Protein AF-A0A0N1GUF6-F1 (afdb_monomer)

Nearest PDB structures (foldseek):
  6l33-assembly1_A  TM=8.834E-01  e=3.600E-03  Pseudomonas aeruginosa
  2esn-assembly1_B  TM=8.443E-01  e=6.707E-03  Pseudomonas aeruginosa
  2esn-assembly1_A  TM=8.404E-01  e=1.892E-02  Pseudomonas aeruginosa
  2hxr-assembly1_B  TM=8.006E-01  e=1.647E-02  Escherichia coli K-12
  5z49-assembly1_A  TM=8.092E-01  e=3.449E-01  Synechococcus elongatus PCC 7942 = FACHB-805

pLDDT: mean 91.24, std 12.68, range [39.75, 98.19]

Secondary structure (DSSP, 8-state):
--TT-GGGSS---HHHHHHSEEEEE-TT--S--HHHHHHHHTT---EEEEEESSHHHHHHHGGGS--EE---HHHH--TT--

Foldseek 3Di:
DAPPQPCVVDDHDLANQQAFEAEEEDLVWDQDDVVQVVSVVVVGGHHHPTYHPDLVRVVVCVNVDSHDYDDPPVSVDDPPDD

Sequence (82 aa):
MRPGHPLTEGPLSLERYAAAEHLTVSRRGRLRDPVDDALATLGHERRVVAAGPTAAFALQLAPATDLVLTLPDAAVTFPGGR

Solvent-accessible surface area (backbone atoms only — not comparable to full-atom values): 5046 Å² total; per-residue (Å²): 96,24,90,92,36,75,70,71,68,60,86,81,45,72,68,61,60,23,73,38,45,27,39,40,73,21,78,82,57,44,65,72,56,73,66,54,57,58,32,46,80,71,78,40,71,61,45,52,79,41,44,28,68,37,65,69,60,44,60,69,47,21,72,82,40,86,37,40,62,86,74,62,69,81,76,70,65,62,97,77,82,126

Radius of gyration: 12.89 Å; Cα contacts (8 Å, |Δi|>4): 114; chains: 1; bounding box: 29×30×34 Å

Structure (mmCIF, N/CA/C/O backbone):
data_AF-A0A0N1GUF6-F1
#
_entry.id   AF-A0A0N1GUF6-F1
#
loop_
_atom_site.group_PDB
_atom_site.id
_atom_site.type_symbol
_atom_site.label_atom_id
_atom_site.label_alt_id
_atom_site.label_comp_id
_atom_site.label_asym_id
_atom_site.label_entity_id
_atom_site.label_seq_id
_atom_site.pdbx_PDB_ins_code
_atom_site.Cartn_x
_atom_site.Cartn_y
_atom_site.Cartn_z
_atom_site.occupancy
_atom_site.B_iso_or_equiv
_atom_site.auth_seq_id
_atom_site.auth_comp_id
_atom_site.auth_asym_id
_atom_site.auth_atom_id
_atom_site.pdbx_PDB_model_num
ATOM 1 N N . MET A 1 1 ? -5.716 3.710 -5.558 1.00 92.75 1 MET A N 1
ATOM 2 C CA . MET A 1 1 ? -7.036 3.040 -5.541 1.00 92.75 1 MET A CA 1
ATOM 3 C C . MET A 1 1 ? -7.774 3.450 -6.806 1.00 92.75 1 MET A C 1
ATOM 5 O O . MET A 1 1 ? -7.523 4.561 -7.271 1.00 92.75 1 MET A O 1
ATOM 9 N N . ARG A 1 2 ? -8.647 2.607 -7.370 1.00 93.88 2 ARG A N 1
ATOM 10 C CA . ARG A 1 2 ? -9.511 3.030 -8.486 1.00 93.88 2 ARG A CA 1
ATOM 11 C C . ARG A 1 2 ? -10.556 4.070 -8.049 1.00 93.88 2 ARG A C 1
ATOM 13 O O . ARG A 1 2 ? -10.902 4.113 -6.866 1.00 93.88 2 ARG A O 1
ATOM 20 N N . PRO A 1 3 ? -11.105 4.871 -8.977 1.00 90.50 3 PRO A N 1
ATOM 21 C CA . PRO A 1 3 ? -12.307 5.656 -8.707 1.00 90.50 3 PRO A CA 1
ATOM 22 C C . PRO A 1 3 ? -13.469 4.764 -8.237 1.00 90.50 3 PRO A C 1
ATOM 24 O O . PRO A 1 3 ? -13.689 3.684 -8.791 1.00 90.50 3 PRO A O 1
ATOM 27 N N . GLY A 1 4 ? -14.200 5.208 -7.209 1.00 92.00 4 GLY A N 1
ATOM 28 C CA . GLY A 1 4 ? -15.324 4.457 -6.630 1.00 92.00 4 GLY A CA 1
ATOM 29 C C . GLY A 1 4 ? -14.917 3.216 -5.828 1.00 92.00 4 GLY A C 1
ATOM 30 O O . GLY A 1 4 ? -15.708 2.290 -5.686 1.00 92.00 4 GLY A O 1
ATOM 31 N N . HIS A 1 5 ? -13.673 3.150 -5.350 1.00 94.62 5 HIS A N 1
ATOM 32 C CA . HIS A 1 5 ? -13.214 2.050 -4.505 1.00 94.62 5 HIS A CA 1
ATOM 33 C C . HIS A 1 5 ? -13.921 2.069 -3.132 1.00 94.62 5 HIS A C 1
ATOM 35 O O . HIS A 1 5 ? -14.034 3.154 -2.558 1.00 94.62 5 HIS A O 1
ATOM 41 N N . PRO A 1 6 ? -14.292 0.923 -2.526 1.00 92.25 6 PRO A N 1
ATOM 42 C CA . PRO A 1 6 ? -15.016 0.892 -1.244 1.00 92.25 6 PRO A CA 1
ATOM 43 C C . PRO A 1 6 ? -14.333 1.657 -0.098 1.00 92.25 6 PRO A C 1
ATOM 45 O O . PRO A 1 6 ? -14.990 2.250 0.750 1.00 92.25 6 PRO A O 1
ATOM 48 N N . LEU A 1 7 ? -12.996 1.714 -0.080 1.00 93.88 7 LEU A N 1
ATOM 49 C CA . LEU A 1 7 ? -12.256 2.520 0.910 1.00 93.88 7 LEU A CA 1
ATOM 50 C C . LEU A 1 7 ? -12.448 4.034 0.775 1.00 93.88 7 LEU A C 1
ATOM 52 O O . LEU A 1 7 ? -12.164 4.757 1.725 1.00 93.88 7 LEU A O 1
ATOM 56 N N . THR A 1 8 ? -12.898 4.512 -0.385 1.00 92.50 8 THR A N 1
ATOM 57 C CA . THR A 1 8 ? -13.204 5.933 -0.610 1.00 92.50 8 THR A CA 1
ATOM 58 C C . THR A 1 8 ? -14.580 6.318 -0.068 1.00 92.50 8 THR A C 1
ATOM 60 O O . THR A 1 8 ? -14.868 7.501 0.099 1.00 92.50 8 THR A O 1
ATOM 63 N N . GLU A 1 9 ? -15.412 5.331 0.276 1.00 89.81 9 GLU A N 1
ATOM 64 C CA . GLU A 1 9 ? -16.678 5.542 0.964 1.00 89.81 9 GLU A CA 1
ATOM 65 C C . GLU A 1 9 ? -16.386 5.761 2.457 1.00 89.81 9 GLU A C 1
ATOM 67 O O . GLU A 1 9 ? -16.191 4.819 3.228 1.00 89.81 9 GLU A O 1
ATOM 72 N N . GLY A 1 10 ? -16.268 7.028 2.856 1.00 91.00 10 GLY A N 1
ATOM 73 C CA . GLY A 1 10 ? -16.038 7.449 4.241 1.00 91.00 10 GLY A CA 1
ATOM 74 C C . GLY A 1 10 ? -14.562 7.547 4.665 1.00 91.00 10 GLY A C 1
ATOM 75 O O . GLY A 1 10 ? -13.658 7.296 3.867 1.00 91.00 10 GLY A O 1
ATOM 76 N N . PRO A 1 11 ? -14.294 7.928 5.930 1.00 94.06 11 PRO A N 1
ATOM 77 C CA . PRO A 1 11 ? -12.940 8.174 6.421 1.00 94.06 11 PRO A CA 1
ATOM 78 C C . PRO A 1 11 ? -12.049 6.932 6.352 1.00 94.06 11 PRO A C 1
ATOM 80 O O . PRO A 1 11 ? -12.446 5.834 6.756 1.00 94.06 11 PRO A O 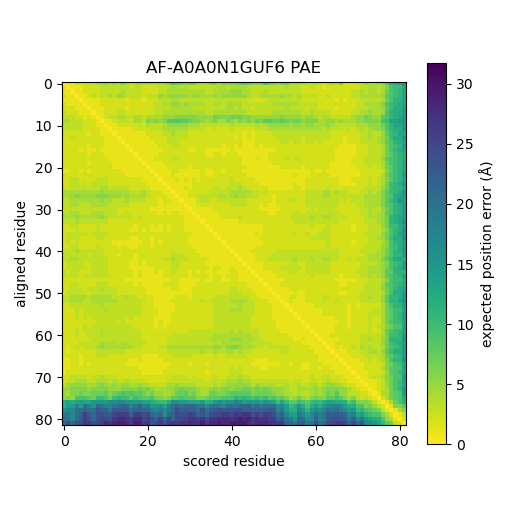1
ATOM 83 N N . LEU A 1 12 ? -10.819 7.105 5.873 1.00 94.44 12 LEU A N 1
ATOM 84 C CA . LEU A 1 12 ? -9.817 6.047 5.892 1.00 94.44 12 LEU A CA 1
ATOM 85 C C . LEU A 1 12 ? -9.284 5.866 7.321 1.00 94.44 12 LEU A C 1
ATOM 87 O O . LEU A 1 12 ? -8.782 6.814 7.921 1.00 94.44 12 LEU A O 1
ATOM 91 N N . SER A 1 13 ? -9.370 4.645 7.848 1.00 95.62 13 SER A N 1
ATOM 92 C CA . SER A 1 13 ? -8.734 4.236 9.107 1.00 95.62 13 SER A CA 1
ATOM 93 C C . SER A 1 13 ? -7.648 3.192 8.840 1.00 95.62 13 SER A C 1
ATOM 95 O O . SER A 1 13 ? -7.654 2.548 7.788 1.00 95.62 13 SER A O 1
ATOM 97 N N . LEU A 1 14 ? -6.729 2.996 9.794 1.00 96.06 14 LEU A N 1
ATOM 98 C CA . LEU A 1 14 ? -5.697 1.955 9.695 1.0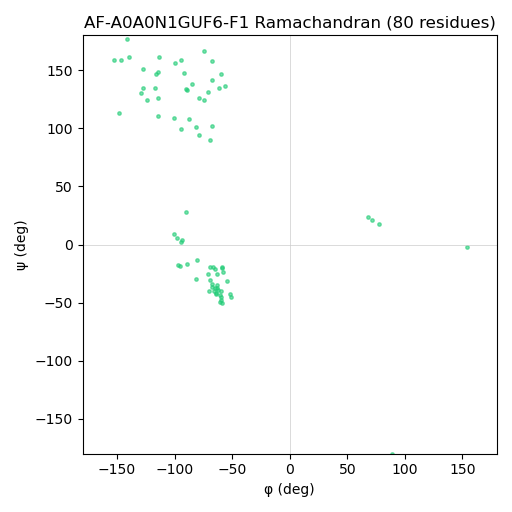0 96.06 14 LEU A CA 1
ATOM 99 C C . LEU A 1 14 ? -6.304 0.555 9.586 1.00 96.06 14 LEU A C 1
ATOM 101 O O . LEU A 1 14 ? -5.844 -0.239 8.777 1.00 96.06 14 LEU A O 1
ATOM 105 N N . GLU A 1 15 ? -7.374 0.283 10.333 1.00 96.00 15 GLU A N 1
ATOM 106 C CA . GLU A 1 15 ? -8.109 -0.981 10.267 1.00 96.00 15 GLU A CA 1
ATOM 107 C C . GLU A 1 15 ? -8.696 -1.227 8.871 1.00 96.00 15 GLU A C 1
ATOM 109 O O . GLU A 1 15 ? -8.465 -2.281 8.283 1.00 96.00 15 GLU A O 1
ATOM 114 N N . ARG A 1 16 ? -9.388 -0.233 8.293 1.00 96.69 16 ARG A N 1
ATOM 115 C CA . ARG A 1 16 ? -9.954 -0.349 6.938 1.00 96.69 16 ARG A CA 1
ATOM 116 C C . ARG A 1 16 ? -8.860 -0.507 5.888 1.00 96.69 16 ARG A C 1
ATOM 118 O O . ARG A 1 16 ? -8.991 -1.329 4.988 1.00 96.69 16 ARG A O 1
ATOM 125 N N . TYR A 1 17 ? -7.781 0.265 6.010 1.00 97.19 17 TYR A N 1
ATOM 126 C CA . TYR A 1 17 ? -6.617 0.139 5.139 1.00 97.19 17 TYR A CA 1
ATOM 127 C C . TYR A 1 17 ? -6.027 -1.275 5.222 1.00 97.19 17 TYR A C 1
ATOM 129 O O . TYR A 1 17 ? -5.840 -1.910 4.190 1.00 97.19 17 TYR A O 1
ATOM 137 N N . ALA A 1 18 ? -5.781 -1.791 6.426 1.00 97.38 18 ALA A N 1
ATOM 138 C CA . ALA A 1 18 ? -5.183 -3.104 6.646 1.00 97.38 18 ALA A CA 1
ATOM 139 C C 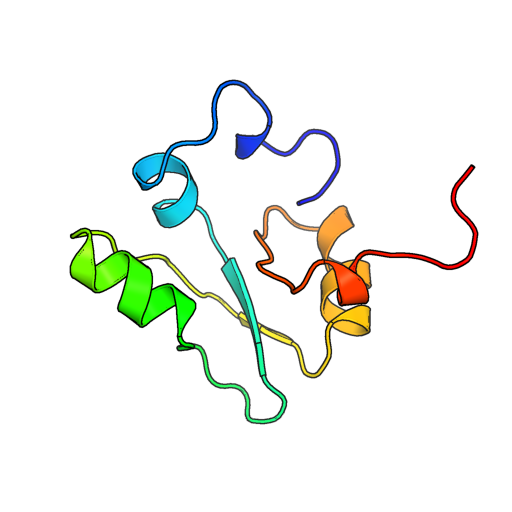. ALA A 1 18 ? -6.077 -4.255 6.147 1.00 97.38 18 ALA A C 1
ATOM 141 O O . ALA A 1 18 ? -5.573 -5.209 5.560 1.00 97.38 18 ALA A O 1
ATOM 142 N N . ALA A 1 19 ? -7.397 -4.131 6.301 1.00 96.12 19 ALA A N 1
ATOM 143 C CA . ALA A 1 19 ? -8.366 -5.134 5.861 1.00 96.12 19 ALA A CA 1
ATOM 144 C C . ALA A 1 19 ? -8.498 -5.266 4.330 1.00 96.12 19 ALA A C 1
ATOM 146 O O . ALA A 1 19 ? -9.007 -6.277 3.847 1.00 96.12 19 ALA A O 1
ATOM 147 N N . ALA A 1 20 ? -8.071 -4.262 3.558 1.00 97.31 20 ALA A N 1
ATOM 148 C CA . ALA A 1 20 ? -8.104 -4.324 2.099 1.00 97.31 20 ALA A CA 1
ATOM 149 C C . ALA A 1 20 ? -7.009 -5.237 1.521 1.00 97.31 20 ALA A C 1
ATOM 151 O O . ALA A 1 20 ? -6.053 -5.607 2.202 1.00 97.31 20 ALA A O 1
ATOM 152 N N . GLU A 1 21 ? -7.130 -5.578 0.237 1.00 97.69 21 GLU A N 1
ATOM 153 C CA . GLU A 1 21 ? -6.087 -6.293 -0.500 1.00 97.69 21 GLU A CA 1
ATOM 154 C C . GLU A 1 21 ? -5.104 -5.301 -1.134 1.00 97.69 21 GLU A C 1
ATOM 156 O O . GLU A 1 21 ? -5.492 -4.306 -1.748 1.00 97.69 21 GLU A O 1
ATOM 161 N N . HIS A 1 22 ? -3.808 -5.566 -0.978 1.00 98.06 22 HIS A N 1
ATOM 162 C CA . HIS A 1 22 ? -2.738 -4.652 -1.377 1.00 98.06 22 HIS A CA 1
ATOM 163 C C . HIS A 1 22 ? -1.877 -5.240 -2.483 1.00 98.06 22 HIS A C 1
ATOM 165 O O . HIS A 1 22 ? -1.591 -6.441 -2.509 1.00 98.06 22 HIS A O 1
ATOM 171 N N . LEU A 1 23 ? -1.385 -4.356 -3.345 1.00 97.19 23 LEU A N 1
ATOM 172 C CA . LEU A 1 23 ? -0.268 -4.635 -4.234 1.00 97.19 23 LEU A CA 1
ATOM 173 C C . LEU A 1 23 ? 0.914 -3.753 -3.842 1.00 97.19 23 LEU A C 1
ATOM 175 O O . LEU A 1 23 ? 0.810 -2.527 -3.783 1.00 97.19 23 LEU A O 1
ATOM 179 N N . THR A 1 24 ? 2.057 -4.386 -3.596 1.00 97.00 24 THR A N 1
ATOM 180 C CA . THR A 1 24 ? 3.317 -3.680 -3.331 1.00 97.00 24 THR A CA 1
ATOM 181 C C . THR A 1 24 ? 4.142 -3.526 -4.609 1.00 97.00 24 THR A C 1
ATOM 183 O O . THR A 1 24 ? 3.970 -4.266 -5.581 1.00 97.00 24 THR A O 1
ATOM 186 N N . VAL A 1 25 ? 5.060 -2.561 -4.628 1.00 95.69 25 VAL A N 1
ATOM 187 C CA . VAL A 1 25 ? 6.017 -2.378 -5.724 1.00 95.69 25 VAL A CA 1
ATOM 188 C C . VAL A 1 25 ? 7.357 -2.973 -5.315 1.00 95.69 25 VAL A C 1
ATOM 190 O O . VAL A 1 25 ? 8.091 -2.421 -4.498 1.00 95.69 25 VAL A O 1
ATOM 193 N N . SER A 1 26 ? 7.708 -4.099 -5.930 1.00 96.06 26 SER A N 1
ATOM 194 C CA . SER A 1 26 ? 8.947 -4.810 -5.652 1.00 96.06 26 SER A CA 1
ATOM 195 C C . SER A 1 26 ? 9.470 -5.515 -6.894 1.00 96.06 26 SER A C 1
ATOM 197 O O . SER A 1 26 ? 8.937 -6.531 -7.333 1.00 96.06 26 SER A O 1
ATOM 199 N N . ARG A 1 27 ? 10.615 -5.050 -7.406 1.00 93.75 27 ARG A N 1
ATOM 200 C CA . ARG A 1 27 ? 11.331 -5.706 -8.519 1.00 93.75 27 ARG A CA 1
ATOM 201 C C . ARG A 1 27 ? 11.714 -7.162 -8.230 1.00 93.75 27 ARG A C 1
ATOM 203 O O . ARG A 1 27 ? 11.954 -7.919 -9.159 1.00 93.75 27 ARG A O 1
ATOM 210 N N . ARG A 1 28 ? 11.824 -7.540 -6.951 1.00 96.12 28 ARG A N 1
ATOM 211 C CA . ARG A 1 28 ? 12.184 -8.897 -6.505 1.00 96.12 28 ARG A CA 1
ATOM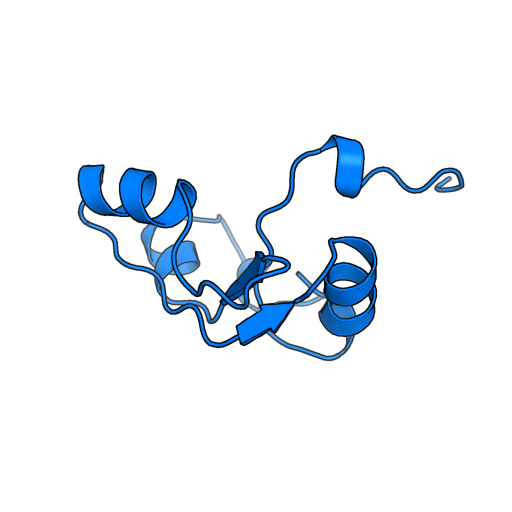 212 C C . ARG A 1 28 ? 10.967 -9.721 -6.064 1.00 96.12 28 ARG A C 1
ATOM 214 O O . ARG A 1 28 ? 11.161 -10.770 -5.466 1.00 96.12 28 ARG A O 1
ATOM 221 N N . GLY A 1 29 ? 9.744 -9.232 -6.286 1.00 96.25 29 GLY A N 1
ATOM 222 C CA . GLY A 1 29 ? 8.522 -9.942 -5.901 1.00 96.25 29 GLY A CA 1
ATOM 223 C C . GLY A 1 29 ? 8.311 -10.060 -4.388 1.00 96.25 29 GLY A C 1
ATOM 224 O O . GLY A 1 29 ? 7.644 -10.981 -3.932 1.00 96.25 29 GLY A O 1
ATOM 225 N N . ARG A 1 30 ? 8.906 -9.167 -3.583 1.00 96.88 30 ARG A N 1
ATOM 226 C CA . ARG A 1 30 ? 8.688 -9.174 -2.127 1.00 96.88 30 ARG A CA 1
ATOM 227 C C . ARG A 1 30 ? 7.270 -8.711 -1.832 1.00 96.88 30 ARG A C 1
ATOM 229 O O . ARG A 1 30 ? 6.896 -7.655 -2.320 1.00 96.88 30 ARG A O 1
ATOM 236 N N . LEU A 1 31 ? 6.556 -9.465 -1.000 1.00 96.88 31 LEU A N 1
ATOM 237 C CA . LEU A 1 31 ? 5.215 -9.129 -0.503 1.00 96.88 31 LEU A CA 1
ATOM 238 C C . LEU A 1 31 ? 5.241 -8.404 0.851 1.00 96.88 31 LEU A C 1
ATOM 240 O O . LEU A 1 31 ? 4.192 -8.140 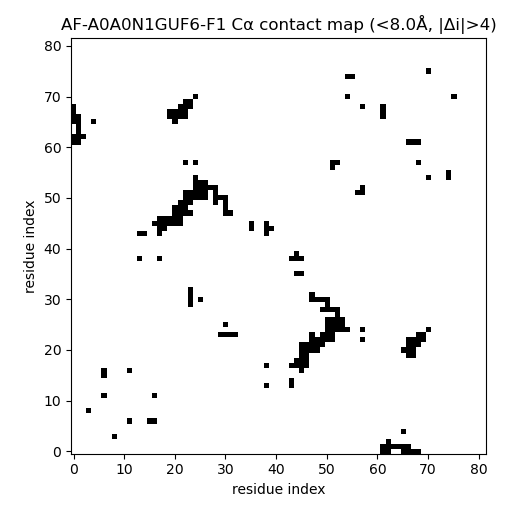1.418 1.00 96.88 31 LEU A O 1
ATOM 244 N N . ARG A 1 32 ? 6.435 -8.103 1.369 1.00 95.94 32 ARG A N 1
ATOM 245 C CA . ARG A 1 32 ? 6.638 -7.327 2.591 1.00 95.94 32 ARG A CA 1
ATOM 246 C C . ARG A 1 32 ? 7.597 -6.177 2.318 1.00 95.94 32 ARG A C 1
ATOM 248 O O . ARG A 1 32 ? 8.643 -6.380 1.687 1.00 95.94 32 ARG A O 1
ATOM 255 N N . ASP A 1 33 ? 7.246 -4.999 2.801 1.00 94.81 33 ASP A N 1
ATOM 256 C CA . ASP A 1 33 ? 7.986 -3.750 2.685 1.00 94.81 33 ASP A CA 1
ATOM 257 C C . ASP A 1 33 ? 7.885 -2.929 3.998 1.00 94.81 33 ASP A C 1
ATOM 259 O O . ASP A 1 33 ? 7.216 -3.359 4.941 1.00 94.81 33 ASP A O 1
ATOM 263 N N . PRO A 1 34 ? 8.564 -1.769 4.117 1.00 95.75 34 PRO A N 1
ATOM 264 C CA . PRO A 1 34 ? 8.565 -0.981 5.353 1.00 95.75 34 PRO A CA 1
ATOM 265 C C . PRO A 1 34 ? 7.186 -0.518 5.847 1.00 95.75 34 PRO A C 1
ATOM 267 O O . PRO A 1 34 ? 7.046 -0.187 7.023 1.00 95.75 34 P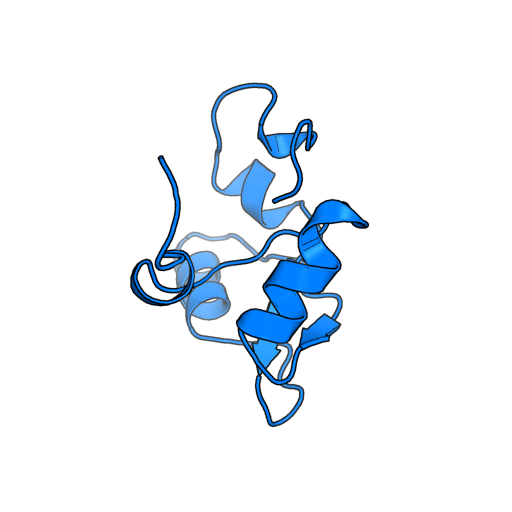RO A O 1
ATOM 270 N N . VAL A 1 35 ? 6.165 -0.481 4.984 1.00 96.25 35 VAL A N 1
ATOM 271 C CA . VAL A 1 35 ? 4.792 -0.156 5.395 1.00 96.25 35 VAL A CA 1
ATOM 272 C C . VAL A 1 35 ? 4.228 -1.267 6.277 1.00 96.25 35 VAL A C 1
ATOM 274 O O . VAL A 1 35 ? 3.542 -0.972 7.248 1.00 96.25 35 VAL A O 1
ATOM 277 N N . ASP A 1 36 ? 4.555 -2.530 5.997 1.00 97.50 36 ASP A N 1
ATOM 278 C CA . ASP A 1 36 ? 4.128 -3.666 6.822 1.00 97.50 36 ASP A CA 1
ATOM 279 C C . ASP A 1 36 ? 4.724 -3.593 8.229 1.00 97.50 36 ASP A C 1
ATOM 281 O O . ASP A 1 36 ? 4.031 -3.827 9.216 1.00 97.50 36 ASP A O 1
ATOM 285 N N . ASP A 1 37 ? 6.000 -3.218 8.330 1.00 96.69 37 ASP A N 1
ATOM 286 C CA . ASP A 1 37 ? 6.663 -3.049 9.623 1.00 96.69 37 ASP A CA 1
ATOM 287 C C . ASP A 1 37 ? 6.047 -1.878 10.406 1.00 96.69 37 ASP A C 1
ATOM 289 O O . ASP A 1 37 ? 5.811 -1.998 11.607 1.00 96.69 37 ASP A O 1
ATOM 293 N N . ALA A 1 38 ? 5.710 -0.775 9.729 1.00 96.75 38 ALA A N 1
ATOM 294 C CA . ALA A 1 38 ? 5.033 0.367 10.343 1.00 96.75 38 ALA A CA 1
ATOM 295 C C . ALA A 1 38 ? 3.593 0.056 10.789 1.00 96.75 38 ALA A C 1
ATOM 297 O O . ALA A 1 38 ? 3.139 0.583 11.798 1.00 96.75 38 ALA A O 1
ATOM 298 N N . LEU A 1 39 ? 2.860 -0.797 10.071 1.00 97.56 39 LEU A N 1
ATOM 299 C CA . LEU A 1 39 ? 1.541 -1.259 10.518 1.00 97.56 39 LEU A CA 1
ATOM 300 C C . LEU A 1 39 ? 1.662 -2.190 11.723 1.00 97.56 39 LEU A C 1
ATOM 302 O O . LEU A 1 39 ? 0.882 -2.068 12.667 1.00 97.56 39 LEU A O 1
ATOM 306 N N . ALA A 1 40 ? 2.666 -3.070 11.724 1.00 97.62 40 ALA A N 1
ATOM 307 C CA . ALA A 1 40 ? 2.884 -4.023 12.803 1.00 97.62 40 ALA A CA 1
ATOM 308 C C . ALA A 1 40 ? 3.196 -3.327 14.138 1.00 97.62 40 ALA A C 1
ATOM 310 O O . ALA A 1 40 ? 2.693 -3.754 15.176 1.00 97.62 40 ALA A O 1
ATOM 311 N N . THR A 1 41 ? 3.957 -2.223 14.132 1.00 98.06 41 THR A N 1
ATOM 312 C CA . THR A 1 41 ? 4.190 -1.422 15.354 1.00 98.06 41 THR A CA 1
ATOM 313 C C . THR A 1 41 ? 2.915 -0.777 15.898 1.00 98.06 41 THR A C 1
ATOM 315 O O . THR A 1 41 ? 2.852 -0.454 17.083 1.00 98.06 41 THR A O 1
ATOM 318 N N . LEU A 1 42 ? 1.893 -0.625 15.054 1.00 97.50 42 LEU A N 1
ATOM 319 C CA . LEU A 1 42 ? 0.572 -0.104 15.398 1.00 97.50 42 LEU A CA 1
ATOM 320 C C . LEU A 1 42 ? -0.458 -1.220 15.655 1.00 97.50 42 LEU A C 1
ATOM 322 O O . LEU A 1 42 ? -1.632 -0.923 15.854 1.00 97.50 42 LEU A O 1
ATOM 326 N N . GLY A 1 43 ? -0.042 -2.493 15.662 1.00 97.88 43 GLY A N 1
ATOM 327 C CA . GLY A 1 43 ? -0.921 -3.639 15.916 1.00 97.88 43 GLY A CA 1
ATOM 328 C C . GLY A 1 43 ? -1.797 -4.053 14.729 1.00 97.88 43 GLY A C 1
ATOM 329 O O . GLY A 1 43 ? -2.778 -4.768 14.921 1.00 97.88 43 GLY A O 1
ATOM 330 N N . HIS A 1 44 ? -1.458 -3.622 13.513 1.00 98.19 44 HIS A N 1
ATOM 331 C CA . HIS A 1 44 ? -2.183 -3.962 12.292 1.00 98.19 44 HIS A CA 1
ATOM 332 C C . HIS A 1 44 ? -1.333 -4.817 11.346 1.00 98.19 44 HIS A C 1
ATOM 334 O O . HIS A 1 44 ? -0.119 -4.655 11.247 1.00 98.19 44 HIS A O 1
ATOM 340 N N . GLU A 1 45 ? -1.991 -5.691 10.590 1.00 97.62 45 GLU A N 1
ATOM 341 C CA . GLU A 1 45 ? -1.386 -6.472 9.512 1.00 97.62 45 GLU A CA 1
ATOM 342 C C . GLU A 1 45 ? -2.246 -6.316 8.260 1.00 97.62 45 GLU A C 1
ATOM 344 O O . GLU A 1 45 ? -3.468 -6.457 8.327 1.00 97.62 45 GLU A O 1
ATOM 349 N N . ARG A 1 46 ? -1.619 -5.999 7.123 1.00 97.50 46 ARG A N 1
ATOM 350 C CA . ARG A 1 46 ? -2.319 -5.877 5.840 1.00 97.50 46 ARG A CA 1
ATOM 351 C C . ARG A 1 46 ? -2.148 -7.123 4.984 1.00 97.50 46 ARG A C 1
ATOM 353 O O . ARG A 1 46 ? -1.138 -7.817 5.070 1.00 97.50 46 ARG A O 1
ATOM 360 N N . ARG A 1 47 ? -3.089 -7.354 4.068 1.00 97.31 47 ARG A N 1
ATOM 361 C CA . ARG A 1 47 ? -3.015 -8.472 3.122 1.00 97.31 47 ARG A CA 1
ATOM 362 C C . ARG A 1 47 ? -2.396 -8.053 1.788 1.00 97.31 47 ARG A C 1
ATOM 364 O O . ARG A 1 47 ? -3.087 -7.526 0.919 1.00 97.31 47 ARG A O 1
ATOM 371 N N . VAL A 1 48 ? -1.106 -8.329 1.588 1.00 97.94 48 VAL A N 1
ATOM 372 C CA . VAL A 1 48 ? -0.424 -8.101 0.299 1.00 97.94 48 VAL A CA 1
ATOM 373 C C . VAL A 1 48 ? -0.583 -9.325 -0.605 1.00 97.94 48 VAL A C 1
ATOM 375 O O . VAL A 1 48 ? 0.016 -10.370 -0.364 1.00 97.94 48 VAL A O 1
ATOM 378 N N . VAL A 1 49 ? -1.398 -9.202 -1.655 1.00 97.44 49 VAL A N 1
ATOM 379 C CA . VAL A 1 49 ? -1.758 -10.325 -2.543 1.00 97.44 49 VAL A CA 1
ATOM 380 C C . VAL A 1 49 ? -0.882 -10.418 -3.791 1.00 97.44 49 VAL A C 1
ATOM 382 O O . VAL A 1 49 ? -0.833 -11.466 -4.432 1.00 97.44 49 VAL A O 1
ATOM 385 N N . ALA A 1 50 ? -0.183 -9.338 -4.145 1.00 96.06 50 ALA A N 1
ATOM 386 C CA . ALA A 1 50 ? 0.668 -9.286 -5.328 1.00 96.06 50 ALA A CA 1
ATOM 387 C C . ALA A 1 50 ? 1.817 -8.278 -5.180 1.00 96.06 50 ALA A C 1
ATOM 389 O O . ALA A 1 50 ? 1.744 -7.323 -4.406 1.00 96.06 50 ALA A O 1
ATOM 390 N N . ALA A 1 51 ? 2.862 -8.469 -5.988 1.00 96.94 51 ALA A N 1
ATOM 391 C CA . ALA A 1 51 ? 3.953 -7.515 -6.154 1.00 96.94 51 ALA A CA 1
ATOM 392 C C . ALA A 1 51 ? 4.114 -7.136 -7.633 1.00 96.94 51 ALA A C 1
ATOM 394 O O . ALA A 1 51 ? 4.309 -7.999 -8.487 1.00 96.94 51 ALA A O 1
ATOM 395 N N . GLY A 1 52 ? 4.058 -5.838 -7.929 1.00 95.31 52 GLY A N 1
ATOM 396 C CA . GLY A 1 52 ? 4.342 -5.281 -9.250 1.00 95.31 52 GLY A CA 1
ATOM 397 C C . GLY A 1 52 ? 5.817 -4.880 -9.399 1.00 95.31 52 GLY A C 1
ATOM 398 O O . GLY A 1 52 ? 6.427 -4.421 -8.431 1.00 95.31 52 GLY A O 1
ATOM 399 N N . PRO A 1 53 ? 6.418 -4.986 -10.599 1.00 94.94 53 PRO A N 1
ATOM 400 C CA . PRO A 1 53 ? 7.828 -4.651 -10.802 1.00 94.94 53 PRO A CA 1
ATOM 401 C C . PRO A 1 53 ? 8.120 -3.144 -10.722 1.00 94.94 53 PRO A C 1
ATOM 403 O O . PRO A 1 53 ? 9.250 -2.760 -10.413 1.00 94.94 53 PRO A O 1
ATOM 406 N N . THR A 1 54 ? 7.133 -2.285 -11.005 1.00 94.50 54 THR A N 1
ATOM 407 C CA . THR A 1 54 ? 7.273 -0.819 -11.025 1.00 94.50 54 THR A CA 1
ATOM 408 C C . THR A 1 54 ? 5.989 -0.122 -10.568 1.00 94.50 54 THR A C 1
ATOM 410 O O . THR A 1 54 ? 4.899 -0.692 -10.647 1.00 94.50 54 THR A O 1
ATOM 413 N N . ALA A 1 55 ? 6.108 1.138 -10.136 1.00 93.62 55 ALA A N 1
ATOM 414 C CA . ALA A 1 55 ? 4.952 1.976 -9.810 1.00 93.62 55 ALA A CA 1
ATOM 415 C C . ALA A 1 55 ? 4.053 2.221 -11.033 1.00 93.62 55 ALA A C 1
ATOM 417 O O . ALA A 1 55 ? 2.838 2.147 -10.914 1.00 93.62 55 ALA A O 1
ATOM 418 N N . ALA A 1 56 ? 4.639 2.425 -12.218 1.00 93.31 56 ALA A N 1
ATOM 419 C CA . ALA A 1 56 ? 3.882 2.595 -13.458 1.00 93.31 56 ALA A CA 1
ATOM 420 C C . ALA A 1 56 ? 3.018 1.363 -13.783 1.00 93.31 56 ALA A C 1
ATOM 422 O O . ALA A 1 56 ? 1.846 1.509 -14.109 1.00 93.31 56 ALA A O 1
ATOM 423 N N . PHE A 1 57 ? 3.563 0.149 -13.634 1.00 93.75 57 PHE A N 1
ATOM 424 C CA . PHE A 1 57 ? 2.785 -1.084 -13.795 1.00 93.75 57 PHE A CA 1
ATOM 425 C C . PHE A 1 57 ? 1.620 -1.148 -12.798 1.00 93.75 57 PHE A C 1
ATOM 427 O O . PHE A 1 57 ? 0.486 -1.415 -13.185 1.00 93.75 57 PHE A O 1
ATOM 434 N N . ALA A 1 58 ? 1.897 -0.865 -11.523 1.00 93.88 58 ALA A N 1
ATOM 435 C CA . ALA A 1 58 ? 0.884 -0.874 -10.475 1.00 93.88 58 ALA A CA 1
ATOM 436 C C . ALA A 1 58 ? -0.241 0.138 -10.760 1.00 93.88 58 ALA A C 1
ATOM 438 O O . ALA A 1 58 ? -1.417 -0.206 -10.668 1.00 93.88 58 ALA A O 1
ATOM 439 N N . LEU A 1 59 ? 0.111 1.359 -11.173 1.00 92.56 59 LEU A N 1
ATOM 440 C CA . LEU A 1 59 ? -0.842 2.412 -11.526 1.00 92.56 59 LEU A CA 1
ATOM 441 C C . LEU A 1 59 ? -1.711 2.044 -12.732 1.00 92.56 59 LEU A C 1
ATOM 443 O O . LEU A 1 59 ? -2.889 2.380 -12.729 1.00 92.56 59 LEU A O 1
ATOM 447 N N . GLN A 1 60 ? -1.175 1.319 -13.717 1.00 93.19 60 GLN A N 1
ATOM 448 C CA . GLN A 1 60 ? -1.966 0.828 -14.851 1.00 93.19 60 GLN A CA 1
ATOM 449 C C . GLN A 1 60 ? -2.961 -0.269 -14.451 1.00 93.19 60 GLN A C 1
ATOM 451 O O . GLN A 1 60 ? -4.025 -0.378 -15.054 1.00 93.19 60 GLN A O 1
ATOM 456 N N . LEU A 1 61 ? -2.641 -1.072 -13.432 1.00 91.56 61 LEU A N 1
ATOM 457 C CA . LEU A 1 61 ? -3.534 -2.120 -12.932 1.00 91.56 61 LEU A CA 1
ATOM 458 C C . LEU A 1 61 ? -4.610 -1.577 -11.980 1.00 91.56 61 LEU A C 1
ATOM 460 O O . LEU A 1 61 ? -5.707 -2.133 -11.903 1.00 91.56 61 LEU A O 1
ATOM 464 N N . ALA A 1 62 ? -4.310 -0.493 -11.260 1.00 91.50 62 ALA A N 1
ATOM 465 C CA . ALA A 1 62 ? -5.183 0.049 -10.224 1.00 91.50 62 ALA A CA 1
ATOM 466 C C . ALA A 1 62 ? -6.638 0.270 -10.683 1.00 91.50 62 ALA A C 1
ATOM 468 O O . ALA A 1 62 ? -7.518 -0.161 -9.948 1.00 91.50 62 ALA A O 1
ATOM 469 N N . PRO A 1 63 ? -6.941 0.856 -11.864 1.00 92.50 63 PRO A N 1
ATOM 470 C CA . PRO A 1 63 ? -8.320 1.103 -12.295 1.00 92.50 63 PRO A CA 1
ATOM 471 C C . PRO A 1 63 ? -9.161 -0.164 -12.486 1.00 92.50 63 PRO A C 1
ATOM 473 O O . PRO A 1 63 ? -10.382 -0.100 -12.377 1.00 92.50 63 PRO A O 1
ATOM 476 N N . ALA A 1 64 ? -8.519 -1.299 -12.771 1.00 93.75 64 ALA A N 1
ATOM 477 C CA . ALA A 1 64 ? -9.177 -2.568 -13.073 1.00 93.75 64 ALA A CA 1
ATOM 478 C C . ALA A 1 64 ? -9.341 -3.481 -11.845 1.00 93.75 64 ALA A C 1
ATOM 480 O O . ALA A 1 64 ? -9.808 -4.609 -11.983 1.00 93.75 64 ALA A O 1
ATOM 4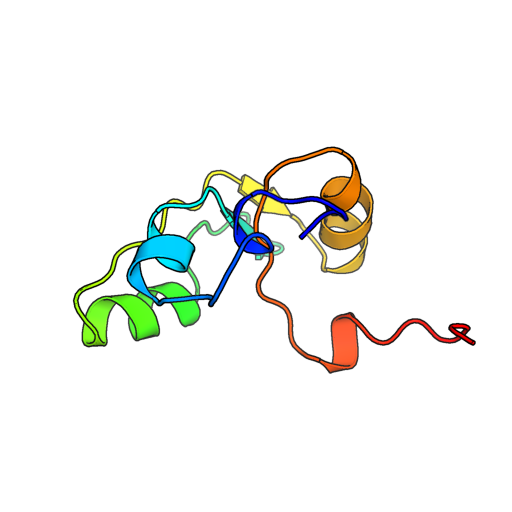81 N N . THR A 1 65 ? -8.924 -3.035 -10.656 1.00 94.44 65 THR A N 1
ATOM 482 C CA . THR A 1 65 ? -8.889 -3.868 -9.448 1.00 94.44 65 THR A CA 1
ATOM 483 C C . THR A 1 65 ? -9.335 -3.099 -8.207 1.00 94.44 65 THR A C 1
ATOM 485 O O . THR A 1 65 ? -9.290 -1.870 -8.165 1.00 94.44 65 THR A O 1
ATOM 488 N N . ASP A 1 66 ? -9.711 -3.835 -7.162 1.00 95.50 66 ASP A N 1
ATOM 489 C CA . ASP A 1 66 ? -9.922 -3.293 -5.813 1.00 95.50 66 ASP A CA 1
ATOM 490 C C . ASP A 1 66 ? -8.636 -3.324 -4.966 1.00 95.50 66 ASP A C 1
ATOM 492 O O . ASP A 1 66 ? -8.665 -3.433 -3.743 1.00 95.50 66 ASP A O 1
ATOM 496 N N . LEU A 1 67 ? -7.471 -3.246 -5.622 1.00 96.75 67 LEU A N 1
ATOM 497 C CA . LEU A 1 67 ? -6.189 -3.266 -4.930 1.00 96.75 67 LEU A CA 1
ATOM 498 C C . LEU A 1 67 ? -5.793 -1.874 -4.439 1.00 96.75 67 LEU A C 1
ATOM 500 O O . LEU A 1 67 ? -5.880 -0.855 -5.141 1.00 96.75 67 LEU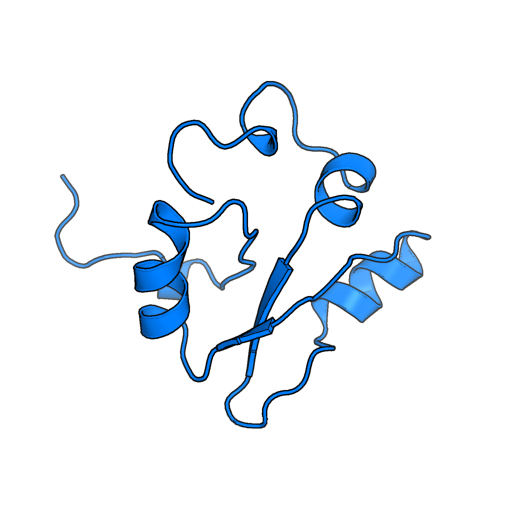 A O 1
ATOM 504 N N . VAL A 1 68 ? -5.270 -1.850 -3.220 1.00 96.94 68 VAL A N 1
ATOM 505 C CA . VAL A 1 68 ? -4.658 -0.675 -2.612 1.00 96.94 68 VAL A CA 1
ATOM 506 C C . VAL A 1 68 ? -3.169 -0.648 -2.942 1.00 96.94 68 VAL A C 1
ATOM 508 O O . VAL A 1 68 ? -2.463 -1.649 -2.843 1.00 96.94 68 VAL A O 1
ATOM 511 N N . LEU A 1 69 ? -2.696 0.531 -3.345 1.00 95.75 69 LEU A N 1
ATOM 512 C CA . LEU A 1 69 ? -1.293 0.812 -3.623 1.00 95.75 69 LEU A CA 1
ATOM 513 C C . LEU A 1 69 ? -0.806 1.872 -2.647 1.00 95.75 69 LEU A C 1
ATOM 515 O O . LEU A 1 69 ? -1.469 2.896 -2.472 1.00 95.75 69 LEU A O 1
ATOM 519 N N . THR A 1 70 ? 0.373 1.662 -2.074 1.00 95.25 70 THR A N 1
ATOM 520 C CA . THR A 1 70 ? 1.074 2.675 -1.280 1.00 95.25 70 THR A CA 1
ATOM 521 C C . THR A 1 70 ? 2.345 3.058 -2.012 1.00 95.25 70 THR A C 1
ATOM 523 O O . THR A 1 70 ? 3.257 2.250 -2.158 1.00 95.25 70 THR A O 1
ATOM 526 N N . LEU A 1 71 ? 2.365 4.284 -2.528 1.00 92.62 71 LEU A N 1
ATOM 527 C CA . LEU A 1 71 ? 3.429 4.813 -3.373 1.00 92.62 71 LEU A CA 1
ATOM 528 C C . LEU A 1 71 ? 3.927 6.147 -2.802 1.00 92.62 71 LEU A C 1
ATOM 530 O O . LEU A 1 71 ? 3.135 6.869 -2.194 1.00 92.62 71 LEU A O 1
ATOM 534 N N . PRO A 1 72 ? 5.204 6.509 -3.014 1.00 88.62 72 PRO A N 1
ATOM 535 C CA . PRO A 1 72 ? 5.671 7.870 -2.775 1.00 88.62 72 PRO A CA 1
ATOM 536 C C . PRO A 1 72 ? 4.896 8.871 -3.641 1.00 88.62 72 PRO A C 1
ATOM 538 O O . PRO A 1 72 ? 4.583 8.566 -4.791 1.00 88.62 72 PRO A O 1
ATOM 541 N N . ASP A 1 73 ? 4.671 10.082 -3.131 1.00 87.50 73 ASP A N 1
ATOM 542 C CA . ASP A 1 73 ? 3.967 11.160 -3.846 1.00 87.50 73 ASP A CA 1
ATOM 543 C C . ASP A 1 73 ? 4.559 11.431 -5.244 1.00 87.50 73 ASP A C 1
ATOM 545 O O . ASP A 1 73 ? 3.849 11.456 -6.249 1.00 87.50 73 ASP A O 1
ATOM 549 N N . ALA A 1 74 ? 5.893 11.449 -5.341 1.00 85.88 74 ALA A N 1
ATOM 550 C CA . ALA A 1 74 ? 6.623 11.625 -6.598 1.00 85.88 74 ALA A CA 1
ATOM 551 C C . ALA A 1 74 ? 6.318 10.562 -7.676 1.00 85.88 74 ALA A C 1
ATOM 553 O O . ALA A 1 74 ? 6.597 10.795 -8.849 1.00 85.88 74 ALA A O 1
ATOM 554 N N . ALA A 1 75 ? 5.776 9.398 -7.304 1.00 83.81 75 ALA A N 1
ATOM 555 C CA . ALA A 1 75 ? 5.390 8.346 -8.245 1.00 83.81 75 ALA A CA 1
ATOM 556 C C . ALA A 1 75 ? 3.945 8.486 -8.757 1.00 83.81 75 ALA A C 1
ATOM 558 O O . ALA A 1 75 ? 3.599 7.840 -9.743 1.00 83.81 75 ALA A O 1
ATOM 559 N N . VAL A 1 76 ? 3.109 9.286 -8.087 1.00 74.69 76 VAL A N 1
ATOM 560 C CA . VAL A 1 76 ? 1.694 9.514 -8.434 1.00 74.69 76 VAL A CA 1
ATOM 561 C C . VAL A 1 76 ? 1.525 10.796 -9.260 1.00 74.69 76 VAL A C 1
ATOM 563 O O . VAL A 1 76 ? 0.529 10.954 -9.964 1.00 74.69 76 VAL A O 1
ATOM 566 N N . THR A 1 77 ? 2.517 11.688 -9.243 1.00 65.25 77 THR A N 1
ATOM 567 C CA . THR A 1 77 ? 2.548 12.884 -10.089 1.00 65.25 77 THR A CA 1
ATOM 568 C C . THR A 1 77 ? 2.717 12.508 -11.561 1.00 65.25 77 THR A C 1
ATOM 570 O O . THR A 1 77 ? 3.814 12.221 -12.039 1.00 65.25 77 THR A O 1
ATOM 573 N N . PHE A 1 78 ? 1.613 12.543 -12.304 1.00 54.97 78 PHE A N 1
ATOM 574 C CA . PHE A 1 78 ? 1.623 12.464 -13.760 1.00 54.97 78 PHE A CA 1
ATOM 575 C C . PHE A 1 78 ? 1.997 13.837 -14.349 1.00 54.97 78 PHE A C 1
ATOM 577 O O . PHE A 1 78 ? 1.322 14.825 -14.042 1.00 54.97 78 PHE A O 1
ATOM 584 N N . PRO A 1 79 ? 3.015 13.945 -15.224 1.00 44.91 79 PRO A N 1
ATOM 585 C CA . PRO A 1 79 ? 3.246 15.162 -15.994 1.00 44.91 79 PRO A CA 1
ATOM 586 C C . PRO A 1 79 ? 2.110 15.312 -17.020 1.00 44.91 79 PRO A C 1
ATOM 588 O O . PRO A 1 79 ? 2.186 14.771 -18.118 1.00 44.91 79 PRO A O 1
ATOM 591 N N . GLY A 1 80 ? 1.020 15.989 -16.643 1.00 47.78 80 GLY A N 1
ATOM 592 C CA . GL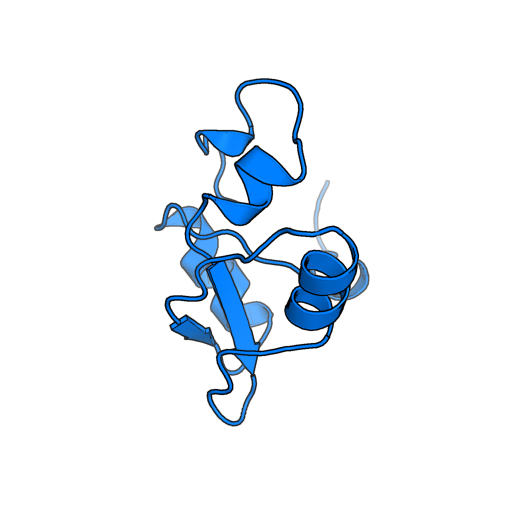Y A 1 80 ? -0.101 16.263 -17.554 1.00 47.78 80 GLY A CA 1
ATOM 593 C C . GLY A 1 80 ? -1.491 16.467 -16.940 1.00 47.78 80 GLY A C 1
ATOM 594 O O . GLY A 1 80 ? -2.419 16.743 -17.691 1.00 47.78 80 GLY A O 1
ATOM 595 N N . GLY A 1 81 ? -1.677 16.352 -15.623 1.00 39.97 81 GLY A N 1
ATOM 596 C CA . GLY A 1 81 ? -2.997 16.539 -15.008 1.00 39.97 81 GLY A CA 1
ATOM 597 C C . GLY A 1 81 ? -3.365 18.011 -14.789 1.00 39.97 81 GLY A C 1
ATOM 598 O O . GLY A 1 81 ? -2.915 18.607 -13.812 1.00 39.97 81 GLY A O 1
ATOM 599 N N . ARG A 1 82 ? -4.195 18.576 -15.672 1.00 39.75 82 ARG A N 1
ATOM 600 C CA . ARG A 1 82 ? -5.189 19.609 -15.333 1.00 39.75 82 ARG A CA 1
ATOM 601 C C . ARG A 1 82 ? -6.572 19.004 -15.498 1.00 39.75 82 ARG A C 1
ATOM 603 O O . ARG A 1 82 ? -6.732 18.225 -16.463 1.00 39.75 82 ARG A O 1
#

Mean predicted aligned error: 4.11 Å